Protein AF-J3AE79-F1 (afdb_monomer_lite)

Secondary structure (DSSP, 8-state):
----------------PPPHHHHHHHHHHHHHHHHHHHHHHHHHHHHHHHHHHTTS---HHHHHHHHHHHHHHHHHHHHHHHHHHHHHHHHHHH--

Sequence (96 aa):
MSAISQLTPIRTPSVNKPTPAEVSQEFSSFLSDSMNKVNQAQVESSNLADKFAAGEITDLHQLTVAGQKASVMLQMTMQVRNKMIESYQEIMRMSI

pLDDT: mean 73.76, std 10.8, range [46.59, 89.75]

Foldseek 3Di:
DDDDDDDDDPPDPPPPDDDLVNLVVVVVVVVVVLVVVVVVLVVVLVVVVVCVVVVVDDCVVVNVVSVVVSVVSVVVVVVVVVVSVVVSVVNVVVVD

Structure (mmCIF, N/CA/C/O backbone):
data_AF-J3AE79-F1
#
_entry.id   AF-J3AE79-F1
#
loop_
_atom_site.group_PDB
_atom_site.id
_atom_site.type_symbol
_atom_site.label_atom_id
_atom_site.label_alt_id
_atom_site.label_comp_id
_atom_site.label_asym_id
_atom_site.label_entity_id
_atom_site.label_seq_id
_atom_site.pdbx_PDB_ins_code
_atom_site.Cartn_x
_atom_site.Cartn_y
_atom_site.Cartn_z
_atom_site.occupancy
_atom_site.B_iso_or_equiv
_atom_site.auth_seq_id
_atom_site.auth_comp_id
_atom_site.auth_asym_id
_atom_site.auth_atom_id
_atom_site.pdbx_PDB_model_num
ATOM 1 N N . MET A 1 1 ? -50.026 29.657 46.810 1.00 46.59 1 MET A N 1
ATOM 2 C CA . MET A 1 1 ? -50.028 29.755 45.336 1.00 46.59 1 MET A CA 1
ATOM 3 C C . MET A 1 1 ? -48.623 29.473 44.849 1.00 46.59 1 MET A C 1
ATOM 5 O O . MET A 1 1 ? -47.681 30.080 45.338 1.00 46.59 1 MET A O 1
ATOM 9 N N . SER A 1 2 ? -48.510 28.452 44.010 1.00 46.97 2 SER A N 1
ATOM 10 C CA . SER A 1 2 ? -47.284 27.757 43.633 1.00 46.97 2 SER A CA 1
ATOM 11 C C . SER A 1 2 ? -46.463 28.537 42.610 1.00 46.97 2 SER A C 1
ATOM 13 O O . SER A 1 2 ? -46.993 28.938 41.581 1.00 46.97 2 SER A O 1
ATOM 15 N N . ALA A 1 3 ? -45.162 28.666 42.849 1.00 49.66 3 ALA A N 1
ATOM 16 C CA . ALA A 1 3 ? -44.193 29.035 41.822 1.00 49.66 3 ALA A CA 1
ATOM 17 C C . ALA A 1 3 ? -42.930 28.185 42.008 1.00 49.66 3 ALA A C 1
ATOM 19 O O . ALA A 1 3 ? -41.892 28.663 42.453 1.00 49.66 3 ALA A O 1
ATOM 20 N N . ILE A 1 4 ? -43.044 26.886 41.718 1.00 56.53 4 ILE A N 1
ATOM 21 C CA . ILE A 1 4 ? -41.874 26.024 41.532 1.00 56.53 4 ILE A CA 1
ATOM 22 C C . ILE A 1 4 ? -41.543 26.095 40.044 1.00 56.53 4 ILE A C 1
ATOM 24 O O . ILE A 1 4 ? -42.276 25.573 39.204 1.00 56.53 4 ILE A O 1
ATOM 28 N N . SER A 1 5 ? -40.471 26.824 39.742 1.00 53.84 5 SER A N 1
ATOM 29 C CA . SER A 1 5 ? -39.885 26.939 38.412 1.00 53.84 5 SER A CA 1
ATOM 30 C C . SER A 1 5 ? -39.426 25.556 37.954 1.00 53.84 5 SER A C 1
ATOM 32 O O . SER A 1 5 ? -38.608 24.908 38.608 1.00 53.84 5 SER A O 1
ATOM 34 N N . GLN A 1 6 ? -40.016 25.079 36.864 1.00 54.41 6 GLN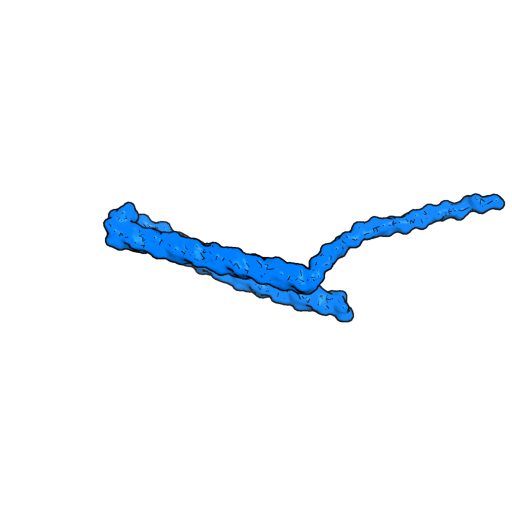 A N 1
ATOM 35 C CA . GLN A 1 6 ? -39.710 23.788 36.265 1.00 54.41 6 GLN A CA 1
ATOM 36 C C . GLN A 1 6 ? -38.352 23.901 35.568 1.00 54.41 6 GLN A C 1
ATOM 38 O O . GLN A 1 6 ? -38.223 24.583 34.553 1.00 54.41 6 GLN A O 1
ATOM 43 N N . LEU A 1 7 ? -37.333 23.252 36.128 1.00 54.12 7 LEU A N 1
ATOM 44 C CA . LEU A 1 7 ? -36.045 23.076 35.467 1.00 54.12 7 LEU A CA 1
ATOM 45 C C . LEU A 1 7 ? -36.255 22.144 34.270 1.00 54.12 7 LEU A C 1
ATOM 47 O O . LEU A 1 7 ? -36.504 20.949 34.431 1.00 54.12 7 LEU A O 1
ATOM 51 N N . THR A 1 8 ? -36.190 22.697 33.064 1.00 66.69 8 THR A N 1
ATOM 52 C CA . THR A 1 8 ? -36.140 21.922 31.828 1.00 66.69 8 THR A CA 1
ATOM 53 C C . THR A 1 8 ? -34.842 21.107 31.801 1.00 66.69 8 THR A C 1
ATOM 55 O O . THR A 1 8 ? -33.759 21.676 31.956 1.00 66.69 8 THR A O 1
ATOM 58 N N . PRO A 1 9 ? -34.899 19.777 31.616 1.00 64.69 9 PRO A N 1
ATOM 59 C CA . PRO A 1 9 ? -33.689 18.982 31.492 1.00 64.69 9 PRO A CA 1
ATOM 60 C C . PRO A 1 9 ? -32.985 19.342 30.181 1.00 64.69 9 PRO A C 1
ATOM 62 O O . PRO A 1 9 ? -33.572 19.268 29.097 1.00 64.69 9 PRO A O 1
ATOM 65 N N . ILE A 1 10 ? -31.717 19.741 30.289 1.00 62.78 10 ILE A N 1
ATOM 66 C CA . ILE A 1 10 ? -30.818 19.932 29.151 1.00 62.78 10 ILE A CA 1
ATOM 67 C C . ILE A 1 10 ? -30.749 18.597 28.403 1.00 62.78 10 ILE A C 1
ATOM 69 O O . ILE A 1 10 ? -30.201 17.617 28.905 1.00 62.78 10 ILE A O 1
ATOM 73 N N . ARG A 1 11 ? -31.324 18.553 27.197 1.00 61.69 11 ARG A N 1
ATOM 74 C CA . ARG A 1 11 ? -31.102 17.467 26.242 1.00 61.69 11 ARG A CA 1
ATOM 75 C C . ARG A 1 11 ? -29.640 17.523 25.820 1.00 61.69 11 ARG A C 1
ATOM 77 O O . ARG A 1 11 ? -29.260 18.364 25.009 1.00 61.69 11 ARG A O 1
ATOM 84 N N . THR A 1 12 ? -28.817 16.647 26.380 1.00 62.66 12 THR A N 1
ATOM 85 C CA . THR A 1 12 ? -27.496 16.372 25.824 1.00 62.66 12 THR A CA 1
ATOM 86 C C . THR A 1 12 ? -27.678 15.833 24.402 1.00 62.66 12 THR A C 1
ATOM 88 O O . THR A 1 12 ? -28.517 14.950 24.190 1.00 62.66 12 THR A O 1
ATOM 91 N N . PRO A 1 13 ? -26.954 16.361 23.400 1.00 57.69 13 PRO A N 1
ATOM 92 C CA . PRO A 1 13 ? -26.966 15.773 22.072 1.00 57.69 13 PRO A CA 1
ATOM 93 C C . PRO A 1 13 ? -26.469 14.334 22.204 1.00 57.69 13 PRO A C 1
ATOM 95 O O . PRO A 1 13 ? -25.360 14.085 22.680 1.00 57.69 13 PRO A O 1
ATOM 98 N N . SER A 1 14 ? -27.326 13.382 21.837 1.00 54.50 14 SER A N 1
ATOM 99 C CA . SER A 1 14 ? -26.943 11.983 21.710 1.00 54.50 14 SER A CA 1
ATOM 100 C C . SER A 1 14 ? -25.912 11.907 20.589 1.00 54.50 14 SER A C 1
ATOM 102 O O . SER A 1 14 ? -26.245 11.978 19.407 1.00 54.50 14 SER A O 1
ATOM 104 N N . VAL A 1 15 ? -24.635 11.860 20.965 1.00 59.81 15 VAL A N 1
ATOM 105 C CA . VAL A 1 15 ? -23.558 11.502 20.048 1.00 59.81 15 VAL A CA 1
ATOM 106 C C . VAL A 1 15 ? -23.779 10.029 19.739 1.00 59.81 15 VAL A C 1
ATOM 108 O O . VAL A 1 15 ? -23.475 9.171 20.568 1.00 59.81 15 VAL A O 1
ATOM 111 N N . ASN A 1 16 ? -24.386 9.754 18.585 1.00 63.88 16 ASN A N 1
ATOM 112 C CA . ASN A 1 16 ? -24.574 8.406 18.074 1.00 63.88 16 ASN A CA 1
ATOM 113 C C . ASN A 1 16 ? -23.183 7.802 17.855 1.00 63.88 16 ASN A 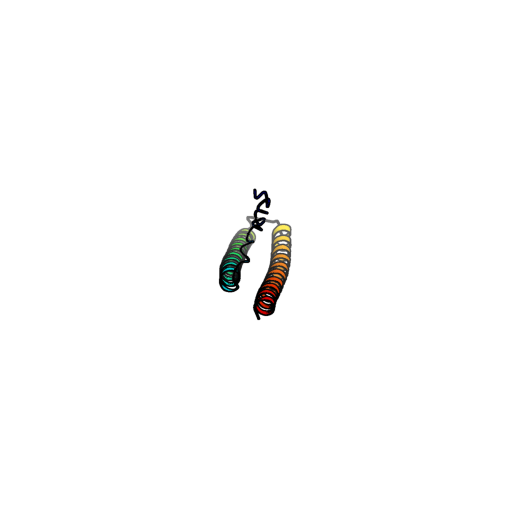C 1
ATOM 115 O O . ASN A 1 16 ? -22.514 8.102 16.867 1.00 63.88 16 ASN A O 1
ATOM 119 N N . LYS A 1 17 ? -22.694 7.044 18.839 1.00 67.00 17 LYS A N 1
ATOM 120 C CA . LYS A 1 17 ? -21.425 6.333 18.713 1.00 67.00 17 LYS A CA 1
ATOM 121 C C . LYS A 1 17 ? -21.643 5.224 17.682 1.00 67.00 17 LYS A C 1
ATOM 123 O O . LYS A 1 17 ? -22.585 4.453 17.869 1.00 67.00 17 LYS A O 1
ATOM 128 N N . PRO A 1 18 ? -20.827 5.152 16.618 1.00 67.62 18 PRO A N 1
ATOM 129 C CA . PRO A 1 18 ? -20.965 4.105 15.620 1.00 67.62 18 PRO A CA 1
ATOM 130 C C . PRO A 1 18 ? -20.858 2.743 16.302 1.00 67.62 18 PRO A C 1
ATOM 132 O O . PRO A 1 18 ? -20.000 2.511 17.159 1.00 67.62 18 PRO A O 1
ATOM 135 N N . THR A 1 19 ? -21.782 1.861 15.953 1.00 76.19 19 THR A N 1
ATOM 136 C CA . THR A 1 19 ? -21.834 0.500 16.472 1.00 76.19 19 THR A CA 1
ATOM 137 C C . THR A 1 19 ? -20.643 -0.313 15.947 1.00 76.19 19 THR A C 1
ATOM 139 O O . THR A 1 19 ? -20.116 -0.019 14.870 1.00 76.19 19 THR A O 1
ATOM 142 N N . PRO A 1 20 ? -20.219 -1.383 16.649 1.00 70.31 20 PRO A N 1
ATOM 143 C CA . PRO A 1 20 ? -19.155 -2.270 16.166 1.00 70.31 20 PRO A CA 1
ATOM 144 C C . PRO A 1 20 ? -19.390 -2.802 14.740 1.00 70.31 20 PRO A C 1
ATOM 146 O O . PRO A 1 20 ? -18.438 -3.008 13.988 1.00 70.31 20 PRO A O 1
ATOM 149 N N . ALA A 1 21 ? -20.658 -2.990 14.357 1.00 75.00 21 ALA A N 1
ATOM 150 C CA . ALA A 1 21 ? -21.055 -3.425 13.021 1.00 75.00 21 ALA A CA 1
ATOM 151 C C . ALA A 1 21 ? -20.820 -2.344 11.950 1.00 75.00 21 ALA A C 1
ATOM 153 O O . ALA A 1 21 ? -20.307 -2.658 10.877 1.00 75.00 21 ALA A O 1
ATOM 154 N N . GLU A 1 22 ? -21.132 -1.077 12.243 1.00 77.50 22 GLU A N 1
ATOM 155 C CA . GLU A 1 22 ? -20.879 0.048 11.330 1.00 77.50 22 GLU A CA 1
ATOM 156 C C . GLU A 1 22 ? -19.375 0.249 11.099 1.00 77.50 22 GLU A C 1
ATOM 158 O O . GLU A 1 22 ? -18.943 0.361 9.954 1.00 77.50 22 GLU A O 1
ATOM 163 N N . VAL A 1 23 ? -18.557 0.164 12.156 1.00 75.44 23 VAL A N 1
ATOM 164 C CA . VAL A 1 23 ? -17.089 0.265 12.044 1.00 75.44 23 VAL A CA 1
ATOM 165 C C . VAL A 1 23 ? -16.497 -0.885 11.217 1.00 75.44 23 VAL A C 1
ATOM 167 O O . VAL A 1 23 ? -15.608 -0.665 10.394 1.00 75.44 23 VAL A O 1
ATOM 170 N N . SER A 1 24 ? -16.993 -2.117 11.389 1.00 75.69 24 SER A N 1
ATOM 171 C CA . SER A 1 24 ? -16.541 -3.265 10.589 1.00 75.69 24 SER A CA 1
ATOM 172 C C . SER A 1 24 ? -16.904 -3.118 9.109 1.00 75.69 24 SER A C 1
ATOM 174 O O . SER A 1 24 ? -16.118 -3.513 8.243 1.00 75.69 24 SER A O 1
ATOM 176 N N . GLN A 1 25 ? -18.077 -2.557 8.810 1.00 83.06 25 GLN A N 1
ATOM 177 C CA . GLN A 1 25 ? -18.506 -2.296 7.439 1.00 83.06 25 GLN A CA 1
ATOM 178 C C . GLN A 1 25 ? -17.635 -1.213 6.789 1.00 83.06 25 GLN A C 1
ATOM 180 O O . GLN A 1 25 ? -17.200 -1.367 5.648 1.00 83.06 25 GLN A O 1
ATOM 185 N N . GLU A 1 26 ? -17.316 -0.154 7.533 1.00 81.31 26 GLU A N 1
ATOM 186 C CA . GLU A 1 26 ? -16.450 0.933 7.073 1.00 81.31 26 GLU A CA 1
ATOM 187 C C . GLU A 1 26 ? -15.011 0.448 6.816 1.00 81.31 26 GLU A C 1
ATOM 189 O O . GLU A 1 26 ? -14.418 0.788 5.790 1.00 81.31 26 GLU A O 1
ATOM 194 N N . PHE A 1 27 ? -14.479 -0.442 7.667 1.00 77.38 27 PHE A N 1
ATOM 195 C CA . PHE A 1 27 ? -13.198 -1.118 7.421 1.00 77.38 27 PHE A CA 1
ATOM 196 C C . PHE A 1 27 ? -13.231 -1.989 6.163 1.00 77.38 27 PHE A C 1
ATOM 198 O O . PHE A 1 27 ? -12.291 -1.948 5.370 1.00 77.38 27 PHE A O 1
ATOM 205 N N . SER A 1 28 ? -14.292 -2.777 5.966 1.00 81.31 28 SER A N 1
ATOM 206 C CA . SER A 1 28 ? -14.423 -3.635 4.784 1.00 81.31 28 SER A CA 1
ATOM 207 C C . SER A 1 28 ? -14.417 -2.810 3.494 1.00 81.31 28 SER A C 1
ATOM 209 O O . SER A 1 28 ? -13.660 -3.126 2.572 1.00 81.31 28 SER A O 1
ATOM 211 N N . SER A 1 29 ? -15.165 -1.701 3.464 1.00 86.19 29 SER A N 1
ATOM 212 C CA . SER A 1 29 ? -15.141 -0.745 2.351 1.00 86.19 29 SER A CA 1
ATOM 213 C C . SER A 1 29 ? -13.754 -0.136 2.151 1.00 86.19 29 SER A C 1
ATOM 215 O O . SER A 1 29 ? -13.221 -0.191 1.045 1.00 86.19 29 SER A O 1
ATOM 217 N N . PHE A 1 30 ? -13.117 0.361 3.217 1.00 83.56 30 PHE A N 1
ATOM 218 C CA . PHE A 1 30 ? -11.777 0.949 3.134 1.00 83.56 30 PHE A CA 1
ATOM 219 C C . PHE A 1 30 ? -10.723 -0.044 2.623 1.00 83.56 30 PHE A C 1
ATOM 221 O O . PHE A 1 30 ? -9.856 0.317 1.820 1.00 83.56 30 PHE A O 1
ATOM 228 N N . LEU A 1 31 ? -10.785 -1.301 3.070 1.00 80.38 31 LEU A N 1
ATOM 229 C CA . LEU A 1 31 ? -9.884 -2.358 2.624 1.00 80.38 31 LEU A CA 1
ATOM 230 C C . LEU A 1 31 ? -10.105 -2.669 1.141 1.00 80.38 31 LEU A C 1
ATOM 232 O O . LEU A 1 31 ? -9.136 -2.770 0.392 1.00 80.38 31 LEU A O 1
ATOM 236 N N . SER A 1 32 ? -11.364 -2.765 0.712 1.00 86.50 32 SER A N 1
ATOM 237 C CA . SER A 1 32 ? -11.729 -2.998 -0.688 1.00 86.50 32 SER A CA 1
ATOM 238 C C . SER A 1 32 ? -11.247 -1.863 -1.604 1.00 86.50 32 SER A C 1
ATOM 240 O O . SER A 1 32 ? -10.651 -2.110 -2.656 1.00 86.50 32 SER A O 1
ATOM 242 N N . ASP A 1 33 ? -11.403 -0.608 -1.175 1.00 88.12 33 ASP A N 1
ATOM 243 C CA . ASP A 1 33 ? -10.886 0.563 -1.893 1.00 88.12 33 ASP A CA 1
ATOM 244 C C . ASP A 1 33 ? -9.355 0.583 -1.946 1.00 88.12 33 ASP A C 1
ATOM 246 O O . ASP A 1 33 ? -8.756 0.872 -2.984 1.00 88.12 33 ASP A O 1
ATOM 250 N N . SER A 1 34 ? -8.699 0.255 -0.833 1.00 78.94 34 SER A N 1
ATOM 251 C CA . SER A 1 34 ? -7.238 0.187 -0.758 1.00 78.94 34 SER A CA 1
ATOM 252 C C . SER A 1 34 ? -6.680 -0.892 -1.688 1.00 78.94 34 SER A C 1
ATOM 254 O O . SER A 1 34 ? -5.708 -0.642 -2.399 1.00 78.94 34 SER A O 1
ATOM 256 N N . MET A 1 35 ? -7.325 -2.061 -1.755 1.00 82.56 35 MET A N 1
ATOM 257 C CA . MET A 1 35 ? -6.965 -3.126 -2.697 1.00 82.56 35 MET A CA 1
ATOM 258 C C . MET A 1 35 ? -7.138 -2.681 -4.155 1.00 82.56 35 MET A C 1
ATOM 260 O O . MET A 1 35 ? -6.249 -2.913 -4.973 1.00 82.56 35 MET A O 1
ATOM 264 N N . ASN A 1 36 ? -8.226 -1.973 -4.480 1.00 88.81 36 ASN A N 1
ATOM 265 C CA . ASN A 1 36 ? -8.421 -1.410 -5.819 1.00 88.81 36 ASN A CA 1
ATOM 266 C C . ASN A 1 36 ? -7.331 -0.395 -6.195 1.00 88.8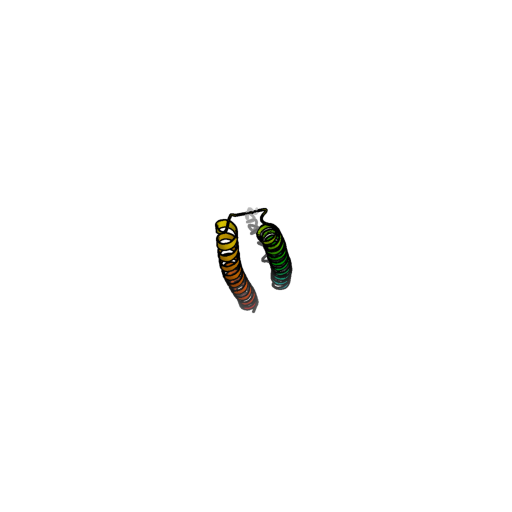1 36 ASN A C 1
ATOM 268 O O . ASN A 1 36 ? -6.827 -0.424 -7.317 1.00 88.81 36 ASN A O 1
ATOM 272 N N . LYS A 1 37 ? -6.919 0.466 -5.257 1.00 81.81 37 LYS A N 1
ATOM 273 C CA . LYS A 1 37 ? -5.826 1.429 -5.475 1.00 81.81 37 LYS A CA 1
ATOM 274 C C . LYS A 1 37 ? -4.484 0.742 -5.717 1.00 81.81 37 LYS A C 1
ATOM 276 O O . LYS A 1 37 ? -3.732 1.180 -6.583 1.00 81.81 37 LYS A O 1
ATOM 281 N N . VAL A 1 38 ? -4.192 -0.340 -4.993 1.00 80.88 38 VAL A N 1
ATOM 282 C CA . VAL A 1 38 ? -2.984 -1.150 -5.228 1.00 80.88 38 VAL A CA 1
ATOM 283 C C . VAL A 1 38 ? -3.024 -1.778 -6.619 1.00 80.88 38 VAL A C 1
ATOM 285 O O . VAL A 1 38 ? -2.047 -1.673 -7.356 1.00 80.88 38 VAL A O 1
ATOM 288 N N . ASN A 1 39 ? -4.162 -2.356 -7.011 1.00 84.06 39 ASN A N 1
ATOM 289 C CA . ASN A 1 39 ? -4.332 -2.926 -8.344 1.00 84.06 39 ASN A CA 1
ATOM 290 C C . ASN A 1 39 ? -4.135 -1.870 -9.447 1.00 84.06 39 ASN A C 1
ATOM 292 O O . ASN A 1 39 ? -3.412 -2.114 -10.409 1.00 84.06 39 ASN A O 1
ATOM 296 N N . GLN A 1 40 ? -4.699 -0.668 -9.287 1.00 86.88 40 GLN A N 1
ATOM 297 C CA . GLN A 1 40 ? -4.467 0.437 -10.224 1.00 86.88 40 GLN A CA 1
ATOM 298 C C . GLN A 1 40 ? -2.991 0.831 -10.310 1.00 86.88 40 GLN A C 1
ATOM 300 O O . GLN A 1 40 ? -2.468 0.949 -11.414 1.00 86.88 40 GLN A O 1
ATOM 305 N N . ALA A 1 41 ? -2.305 0.976 -9.173 1.00 77.75 41 ALA A N 1
ATOM 306 C CA . ALA A 1 41 ? -0.878 1.293 -9.158 1.00 77.75 41 ALA A CA 1
ATOM 307 C C . ALA A 1 41 ? -0.033 0.200 -9.841 1.00 77.75 41 ALA A C 1
ATOM 309 O O . ALA A 1 41 ? 0.948 0.499 -10.519 1.00 77.75 41 ALA A O 1
ATOM 310 N N . GLN A 1 42 ? -0.424 -1.069 -9.706 1.00 75.12 42 GLN A N 1
ATOM 311 C CA . GLN A 1 42 ? 0.245 -2.199 -10.349 1.00 75.12 42 GLN A CA 1
ATOM 312 C C . GLN A 1 42 ? 0.030 -2.219 -11.872 1.00 75.12 42 GLN A C 1
ATOM 314 O O . GLN A 1 42 ? 0.971 -2.481 -12.627 1.00 75.12 42 GLN A O 1
ATOM 319 N N . VAL A 1 43 ? -1.185 -1.904 -12.332 1.00 87.69 43 VAL A N 1
ATOM 320 C CA . VAL A 1 43 ? -1.501 -1.746 -13.762 1.00 87.69 43 VAL A CA 1
ATOM 321 C C . VAL A 1 43 ? -0.738 -0.564 -14.358 1.00 87.69 43 VAL A C 1
ATOM 323 O O . VAL A 1 43 ? -0.141 -0.699 -15.424 1.00 87.69 43 VAL A O 1
ATOM 326 N N . GLU A 1 44 ? -0.700 0.572 -13.661 1.00 81.25 44 GLU A N 1
ATOM 327 C CA . GLU A 1 44 ? 0.058 1.754 -14.078 1.00 81.25 44 GLU A CA 1
ATOM 328 C C . GLU A 1 44 ? 1.556 1.435 -14.182 1.00 81.25 44 GLU A C 1
ATOM 330 O O . GLU A 1 44 ? 2.179 1.713 -15.205 1.00 81.25 44 GLU A O 1
ATOM 335 N N . SER A 1 45 ? 2.116 0.746 -13.182 1.00 70.38 45 SER A N 1
ATOM 336 C CA . SER A 1 45 ? 3.510 0.297 -13.207 1.00 70.38 45 SER A CA 1
ATOM 337 C C . SER A 1 45 ? 3.808 -0.668 -14.357 1.00 70.38 45 SER A C 1
ATOM 339 O O . SER A 1 45 ? 4.891 -0.583 -14.929 1.00 70.38 45 SER A O 1
ATOM 341 N N . SER A 1 46 ? 2.886 -1.574 -14.704 1.00 77.75 46 SER A N 1
ATOM 342 C CA . SER A 1 46 ? 3.064 -2.475 -15.855 1.00 77.75 46 SER A CA 1
ATOM 343 C C . SER A 1 46 ? 3.053 -1.694 -17.167 1.00 77.75 46 SER A C 1
ATOM 345 O O . SER A 1 46 ? 3.913 -1.902 -18.011 1.00 77.75 46 SER A O 1
ATOM 347 N N . ASN A 1 47 ? 2.155 -0.715 -17.299 1.00 81.38 47 ASN A N 1
ATOM 348 C CA . ASN A 1 47 ? 2.083 0.141 -18.482 1.00 81.38 47 ASN A CA 1
ATOM 349 C C . ASN A 1 47 ? 3.359 0.985 -18.658 1.00 81.38 47 ASN A C 1
ATOM 351 O O . ASN A 1 47 ? 3.882 1.108 -19.763 1.00 81.38 47 ASN A O 1
ATOM 355 N N . LEU A 1 48 ? 3.901 1.531 -17.563 1.00 71.25 48 LEU A N 1
ATOM 356 C CA . LEU A 1 48 ? 5.201 2.206 -17.572 1.00 71.25 48 LEU A CA 1
ATOM 357 C C . LEU A 1 48 ? 6.352 1.241 -17.897 1.00 71.25 48 LEU A C 1
ATOM 359 O O . LEU A 1 48 ? 7.263 1.619 -18.625 1.00 71.25 48 LEU A O 1
ATOM 363 N N . ALA A 1 49 ? 6.328 0.003 -17.403 1.00 69.75 49 ALA A N 1
ATOM 364 C CA . ALA A 1 49 ? 7.348 -0.989 -17.742 1.00 69.75 49 ALA A CA 1
ATOM 365 C C . ALA A 1 49 ? 7.317 -1.352 -19.238 1.00 69.75 49 ALA A C 1
ATOM 367 O O . ALA A 1 49 ? 8.370 -1.388 -19.873 1.00 69.75 49 ALA A O 1
ATOM 368 N N . ASP A 1 50 ? 6.126 -1.533 -19.812 1.00 76.44 50 ASP A N 1
ATOM 369 C CA . ASP A 1 50 ? 5.941 -1.819 -21.237 1.00 76.44 50 ASP A CA 1
ATOM 370 C C . ASP A 1 50 ? 6.420 -0.651 -22.107 1.00 76.44 50 ASP A C 1
ATOM 372 O O . ASP A 1 50 ? 7.157 -0.849 -23.073 1.00 76.44 50 ASP A O 1
ATOM 376 N N . LYS A 1 51 ? 6.079 0.587 -21.731 1.00 70.50 51 LYS A N 1
ATOM 377 C CA . LYS A 1 51 ? 6.544 1.799 -22.423 1.00 70.50 51 LYS A CA 1
ATOM 378 C C . LYS A 1 51 ? 8.053 2.021 -22.288 1.00 70.50 51 LYS A C 1
ATOM 380 O O . LYS A 1 51 ? 8.687 2.500 -23.226 1.00 70.50 51 LYS A O 1
ATOM 385 N N . PHE A 1 52 ? 8.648 1.649 -21.154 1.00 65.12 52 PHE A N 1
ATOM 386 C CA . PHE A 1 52 ? 10.100 1.670 -20.962 1.00 65.12 52 PHE A CA 1
ATOM 387 C C . PHE A 1 52 ? 10.794 0.618 -21.834 1.00 65.12 52 PHE A C 1
ATOM 389 O O . PHE A 1 52 ? 11.764 0.933 -22.519 1.00 65.12 52 PHE A O 1
ATOM 396 N N . ALA A 1 53 ? 10.265 -0.608 -21.882 1.00 70.69 53 ALA A N 1
ATOM 397 C CA . ALA A 1 53 ? 10.772 -1.676 -22.743 1.00 70.69 53 ALA A CA 1
ATOM 398 C C . ALA A 1 53 ? 10.611 -1.354 -24.241 1.00 70.69 53 ALA A C 1
ATOM 400 O O . ALA A 1 53 ? 11.466 -1.726 -25.043 1.00 70.69 53 ALA A O 1
ATOM 401 N N . ALA A 1 54 ? 9.557 -0.619 -24.609 1.00 77.75 54 ALA A N 1
ATOM 402 C CA . ALA A 1 54 ? 9.338 -0.087 -25.953 1.00 77.75 54 ALA A CA 1
ATOM 403 C C . ALA A 1 54 ? 10.257 1.104 -26.305 1.00 77.75 54 ALA A C 1
ATOM 405 O O . ALA A 1 54 ? 10.288 1.530 -27.457 1.00 77.75 54 ALA A O 1
ATOM 406 N N . GLY A 1 55 ? 11.015 1.636 -25.337 1.00 66.69 55 GLY A N 1
ATOM 407 C CA . GLY A 1 55 ? 11.922 2.770 -25.529 1.00 66.69 55 GLY A CA 1
ATOM 408 C C . GLY A 1 55 ? 11.236 4.141 -25.567 1.00 66.69 55 GLY A C 1
ATOM 409 O O . GLY A 1 55 ? 11.878 5.122 -25.933 1.00 66.69 55 GLY A O 1
ATOM 410 N N . GLU A 1 56 ? 9.955 4.233 -25.188 1.00 63.00 56 GLU A N 1
ATOM 411 C CA . GLU A 1 56 ? 9.175 5.483 -25.197 1.00 63.00 56 GLU A CA 1
ATOM 412 C C . GLU A 1 56 ? 9.440 6.384 -23.976 1.00 63.00 56 GLU A C 1
ATOM 414 O O . GLU A 1 56 ? 9.086 7.563 -23.990 1.00 63.00 56 GLU A O 1
ATOM 419 N N . ILE A 1 57 ? 10.064 5.862 -22.915 1.00 57.56 57 ILE A N 1
ATOM 420 C CA . ILE A 1 57 ? 10.376 6.613 -21.688 1.00 57.56 57 ILE A CA 1
ATOM 421 C C . ILE A 1 57 ? 11.759 6.248 -21.149 1.00 57.56 57 ILE A C 1
ATOM 423 O O . ILE A 1 57 ? 12.097 5.079 -21.006 1.00 57.56 57 ILE A O 1
ATOM 427 N N . THR A 1 58 ? 12.542 7.271 -20.802 1.00 58.75 58 THR A N 1
ATOM 428 C CA . THR A 1 58 ? 13.939 7.162 -20.330 1.00 58.75 58 THR A CA 1
ATOM 429 C C . THR A 1 58 ? 14.074 7.396 -18.819 1.00 58.75 58 THR A C 1
ATOM 431 O O . THR A 1 58 ? 15.176 7.419 -18.273 1.00 58.75 58 THR A O 1
ATOM 434 N N . ASP A 1 59 ? 12.957 7.612 -18.122 1.00 61.88 59 ASP A N 1
ATOM 435 C CA . ASP A 1 59 ? 12.953 8.234 -16.799 1.00 61.88 59 ASP A CA 1
ATOM 436 C C . ASP A 1 59 ? 12.900 7.197 -15.661 1.00 61.88 59 ASP A C 1
ATOM 438 O O . ASP A 1 59 ? 11.875 6.964 -15.017 1.00 61.88 59 ASP A O 1
ATOM 442 N N . LEU A 1 60 ? 14.050 6.560 -15.405 1.00 62.34 60 LEU A N 1
ATOM 443 C CA . LEU A 1 60 ? 14.299 5.624 -14.291 1.00 62.34 60 LEU A CA 1
ATOM 444 C C . LEU A 1 60 ? 13.872 6.200 -12.919 1.00 62.34 60 LEU A C 1
ATOM 446 O O . LEU A 1 60 ? 13.557 5.468 -11.973 1.00 62.34 60 LEU A O 1
ATOM 450 N N . HIS A 1 61 ? 13.838 7.530 -12.809 1.00 68.69 61 HIS A N 1
ATOM 451 C CA . HIS A 1 61 ? 13.451 8.250 -11.605 1.00 68.69 61 HIS A CA 1
ATOM 452 C C . HIS A 1 61 ? 11.984 7.993 -11.236 1.00 68.69 61 HIS A C 1
ATOM 454 O O . HIS A 1 61 ? 11.673 7.804 -10.059 1.00 68.69 61 HIS A O 1
ATOM 460 N N . GLN A 1 62 ? 11.087 7.898 -12.224 1.00 66.69 62 GLN A N 1
ATOM 461 C CA . GLN A 1 62 ? 9.673 7.610 -11.971 1.00 66.69 62 GLN A CA 1
ATOM 462 C C . GLN A 1 62 ? 9.449 6.191 -11.445 1.00 66.69 62 GLN A C 1
ATOM 464 O O . GLN A 1 62 ? 8.660 6.011 -10.520 1.00 66.69 62 GLN A O 1
ATOM 469 N N . LEU A 1 63 ? 10.188 5.197 -11.953 1.00 68.12 63 LEU A N 1
ATOM 470 C CA . LEU A 1 63 ? 10.098 3.815 -11.468 1.00 68.12 63 LEU A CA 1
ATOM 471 C C . LEU A 1 63 ? 10.517 3.708 -9.994 1.00 68.12 63 LEU A C 1
ATOM 473 O O . LEU A 1 63 ? 9.842 3.078 -9.179 1.00 68.12 63 LEU A O 1
ATOM 477 N N . THR A 1 64 ? 11.616 4.373 -9.636 1.00 74.12 64 THR A N 1
ATOM 478 C CA . THR A 1 64 ? 12.159 4.342 -8.271 1.00 74.12 64 THR A CA 1
AT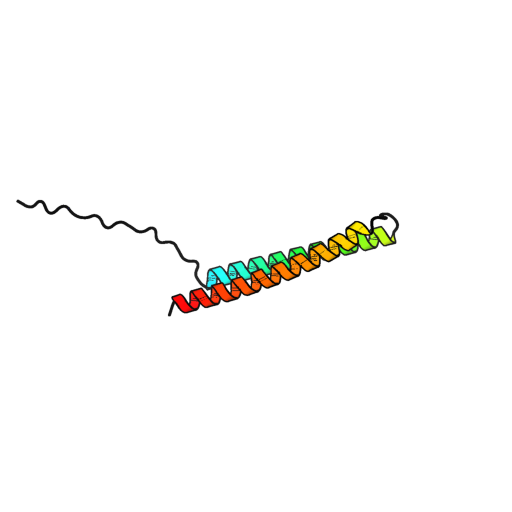OM 479 C C . THR A 1 64 ? 11.229 5.063 -7.288 1.00 74.12 64 THR A C 1
ATOM 481 O O . THR A 1 64 ? 10.961 4.557 -6.195 1.00 74.12 64 THR A O 1
ATOM 484 N N . VAL A 1 65 ? 10.661 6.204 -7.700 1.00 79.94 65 VAL A N 1
ATOM 485 C CA . VAL A 1 65 ? 9.659 6.950 -6.921 1.00 79.94 65 VAL A CA 1
ATOM 486 C C . VAL A 1 65 ? 8.367 6.146 -6.765 1.00 79.94 65 VAL A C 1
ATOM 488 O O . VAL A 1 65 ? 7.818 6.093 -5.664 1.00 79.94 65 VAL A O 1
ATOM 491 N N . ALA A 1 66 ? 7.894 5.479 -7.821 1.00 73.12 66 ALA A N 1
ATOM 492 C CA . ALA A 1 66 ? 6.714 4.620 -7.759 1.00 73.12 66 ALA A CA 1
ATOM 493 C C . ALA A 1 66 ? 6.906 3.468 -6.757 1.00 73.12 66 ALA A C 1
ATOM 495 O O . ALA A 1 66 ? 6.032 3.228 -5.920 1.00 73.12 66 ALA A O 1
ATOM 496 N N . GLY A 1 67 ? 8.079 2.823 -6.766 1.00 77.75 67 GLY A N 1
ATOM 497 C CA . GLY A 1 67 ? 8.432 1.783 -5.796 1.00 77.75 67 GLY A CA 1
ATOM 498 C C . GLY A 1 67 ? 8.458 2.290 -4.348 1.00 77.75 67 GLY A C 1
ATOM 499 O O . GLY A 1 67 ? 7.870 1.672 -3.457 1.00 77.75 67 GLY A O 1
ATOM 500 N N . GLN A 1 68 ? 9.073 3.451 -4.100 1.00 82.94 68 GLN A N 1
ATOM 501 C CA . GLN A 1 68 ? 9.080 4.072 -2.768 1.00 82.94 68 GLN A CA 1
ATOM 502 C C . GLN A 1 68 ? 7.669 4.450 -2.302 1.00 82.94 68 GLN A C 1
ATOM 504 O O . GLN A 1 68 ? 7.302 4.182 -1.156 1.00 82.94 68 GLN A O 1
ATOM 509 N N . LYS A 1 69 ? 6.847 5.009 -3.198 1.00 78.75 69 LYS A N 1
ATOM 510 C CA . LYS A 1 69 ? 5.451 5.363 -2.923 1.00 78.75 69 LYS A CA 1
ATOM 511 C C . LYS A 1 69 ? 4.640 4.130 -2.519 1.00 78.75 69 LYS A C 1
ATOM 513 O O . LYS A 1 69 ? 3.910 4.187 -1.532 1.00 78.75 69 LYS A O 1
ATOM 518 N N . ALA A 1 70 ? 4.796 3.012 -3.230 1.00 77.44 70 ALA A N 1
ATOM 519 C CA . ALA A 1 70 ? 4.123 1.754 -2.906 1.00 77.44 70 ALA A CA 1
ATOM 520 C C . ALA A 1 70 ? 4.502 1.235 -1.508 1.00 77.44 70 ALA A C 1
ATOM 522 O O . ALA A 1 70 ? 3.621 0.868 -0.730 1.00 77.44 70 ALA A O 1
ATOM 523 N N . SER A 1 71 ? 5.791 1.279 -1.155 1.00 81.19 71 SER A N 1
ATOM 524 C CA . SER A 1 71 ? 6.275 0.867 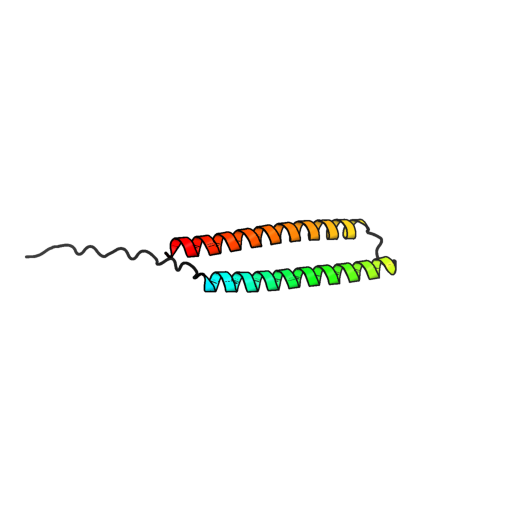0.171 1.00 81.19 71 SER A CA 1
ATOM 525 C C . SER A 1 71 ? 5.675 1.715 1.301 1.00 81.19 71 SER A C 1
ATOM 527 O O . SER A 1 71 ? 5.145 1.178 2.277 1.00 81.19 71 SER A O 1
ATOM 529 N N . VAL A 1 72 ? 5.662 3.045 1.141 1.00 89.75 72 VAL A N 1
ATOM 530 C CA . VAL A 1 72 ? 5.063 3.967 2.123 1.00 89.75 72 VAL A CA 1
ATOM 531 C C . VAL A 1 72 ? 3.554 3.738 2.256 1.00 89.75 72 VAL A C 1
ATOM 533 O O . VAL A 1 72 ? 3.034 3.683 3.372 1.00 89.75 72 VAL A O 1
ATOM 536 N N . MET A 1 73 ? 2.840 3.546 1.142 1.00 79.62 73 MET A N 1
ATOM 537 C CA . MET A 1 73 ? 1.401 3.257 1.161 1.00 79.62 73 MET A CA 1
ATOM 538 C C . MET A 1 73 ? 1.085 1.933 1.870 1.00 79.62 73 MET A C 1
ATOM 540 O O . MET A 1 73 ? 0.115 1.862 2.629 1.00 79.62 73 MET A O 1
ATOM 544 N N . LEU A 1 74 ? 1.914 0.902 1.685 1.00 86.44 74 LEU A N 1
ATOM 545 C CA . LEU A 1 74 ? 1.759 -0.374 2.383 1.00 86.44 74 LEU A CA 1
ATOM 546 C C . LEU A 1 74 ? 1.943 -0.212 3.897 1.00 86.44 74 LEU A C 1
ATOM 548 O O . LEU A 1 74 ? 1.109 -0.683 4.672 1.00 86.44 74 LEU A O 1
ATOM 552 N N . GLN A 1 75 ? 2.992 0.496 4.328 1.00 86.19 75 GLN A N 1
ATOM 553 C CA . GLN A 1 75 ? 3.214 0.771 5.750 1.00 86.19 75 GLN A CA 1
ATOM 554 C C . GLN A 1 75 ? 2.056 1.560 6.365 1.00 86.19 75 GLN A C 1
ATOM 556 O O . GLN A 1 75 ? 1.574 1.217 7.444 1.00 86.19 75 GLN A O 1
ATOM 561 N N . MET A 1 76 ? 1.557 2.574 5.659 1.00 88.50 76 MET A N 1
ATOM 562 C CA . MET A 1 76 ? 0.405 3.349 6.110 1.00 88.50 76 MET A CA 1
ATOM 563 C C . MET A 1 76 ? -0.853 2.478 6.230 1.00 88.50 76 MET A C 1
ATOM 565 O O . MET A 1 76 ? -1.566 2.565 7.227 1.00 88.50 76 MET A O 1
ATOM 569 N N . THR A 1 77 ? -1.085 1.578 5.273 1.00 83.75 77 THR A N 1
ATOM 570 C CA . THR A 1 77 ? -2.213 0.632 5.304 1.00 83.75 77 THR A CA 1
ATOM 571 C C . THR A 1 77 ? -2.147 -0.286 6.525 1.00 83.75 77 THR A C 1
ATOM 573 O O . THR A 1 77 ? -3.159 -0.503 7.190 1.00 83.75 77 THR A O 1
ATOM 576 N N . MET A 1 78 ? -0.956 -0.780 6.874 1.00 87.19 78 MET A N 1
ATOM 577 C CA . MET A 1 78 ? -0.754 -1.604 8.071 1.00 87.19 78 MET A CA 1
ATOM 578 C C . MET A 1 78 ? -1.075 -0.837 9.358 1.00 87.19 78 MET A C 1
ATOM 580 O O . MET A 1 78 ? -1.738 -1.375 10.244 1.00 87.19 78 MET A O 1
ATOM 584 N N . GLN A 1 79 ? -0.669 0.431 9.446 1.00 87.56 79 GLN A N 1
ATOM 585 C CA . GLN A 1 79 ? -0.967 1.273 10.607 1.00 87.56 79 GLN A CA 1
ATOM 586 C C . GLN A 1 79 ? -2.464 1.565 10.737 1.00 87.56 79 GLN A C 1
ATOM 588 O O . GLN A 1 79 ? -3.013 1.472 11.834 1.00 87.56 79 GLN A O 1
ATOM 593 N N . VAL A 1 80 ? -3.143 1.852 9.624 1.00 84.56 80 VAL A N 1
ATOM 594 C CA . VAL A 1 80 ? -4.601 2.046 9.615 1.00 84.56 80 VAL A CA 1
ATOM 595 C C . VAL A 1 80 ? -5.317 0.763 10.037 1.00 84.56 80 VAL A C 1
ATOM 597 O O . VAL A 1 80 ? -6.192 0.815 10.899 1.00 84.56 80 VAL A O 1
ATOM 600 N N . ARG A 1 81 ? -4.900 -0.399 9.515 1.00 81.06 81 ARG A N 1
ATOM 601 C CA . ARG A 1 81 ? -5.438 -1.707 9.921 1.00 81.06 81 ARG A CA 1
ATOM 602 C C . ARG A 1 81 ? -5.305 -1.925 11.428 1.00 81.06 81 ARG A C 1
ATOM 604 O O . ARG A 1 81 ? -6.289 -2.275 12.074 1.00 81.06 81 ARG A O 1
ATOM 611 N N . ASN A 1 82 ? -4.112 -1.716 11.985 1.00 88.25 82 ASN A N 1
ATOM 612 C CA . ASN A 1 82 ? -3.866 -1.901 13.416 1.00 88.25 82 ASN A CA 1
ATOM 613 C C . ASN A 1 82 ? -4.752 -0.966 14.251 1.00 88.25 82 ASN A C 1
ATOM 615 O O . ASN A 1 82 ? -5.434 -1.423 15.167 1.00 88.25 82 ASN A O 1
ATOM 619 N N . LYS A 1 83 ? -4.835 0.315 13.870 1.00 84.44 83 LYS A N 1
ATOM 620 C CA . LYS A 1 83 ? -5.651 1.310 14.575 1.00 84.44 83 LYS A CA 1
ATOM 621 C C . LYS A 1 83 ? -7.146 0.998 14.532 1.00 84.44 83 LYS A C 1
ATOM 623 O O . LYS A 1 83 ? -7.854 1.242 15.509 1.00 84.44 83 LYS A O 1
ATOM 628 N N . MET A 1 84 ? -7.634 0.450 13.421 1.00 78.56 84 MET A N 1
ATOM 629 C CA . MET A 1 84 ? -9.029 0.027 13.297 1.00 78.56 84 MET A CA 1
ATOM 630 C C . MET A 1 84 ? -9.339 -1.195 14.168 1.00 78.56 84 MET A C 1
ATOM 632 O O . MET A 1 84 ? -10.380 -1.214 14.821 1.00 78.56 84 MET A O 1
ATOM 636 N N . ILE A 1 85 ? -8.428 -2.170 14.254 1.00 83.44 85 ILE A N 1
ATOM 637 C CA . ILE A 1 85 ? -8.577 -3.325 15.156 1.00 83.44 85 ILE A CA 1
ATOM 638 C C . ILE A 1 85 ? -8.592 -2.870 16.621 1.00 83.44 85 ILE A C 1
ATOM 640 O O . ILE A 1 85 ? -9.464 -3.295 17.376 1.00 83.44 85 ILE A O 1
ATOM 644 N N . GLU A 1 86 ? -7.676 -1.982 17.016 1.00 82.94 86 GLU A N 1
ATOM 645 C CA . GLU A 1 86 ? -7.649 -1.391 18.363 1.00 82.94 86 GLU A CA 1
ATOM 646 C C . GLU A 1 86 ? -8.957 -0.662 18.685 1.00 82.94 86 GLU A C 1
ATOM 648 O O . GLU A 1 86 ? -9.539 -0.860 19.748 1.00 82.94 86 GLU A O 1
ATOM 653 N N . SER A 1 87 ? -9.454 0.146 17.747 1.00 80.69 87 SER A N 1
ATOM 654 C CA . SER A 1 87 ? -10.695 0.905 17.930 1.00 80.69 87 SER A CA 1
ATOM 655 C C . SER A 1 87 ? -11.911 -0.019 18.058 1.00 80.69 87 SER A C 1
ATOM 657 O O . SER A 1 87 ? -12.770 0.216 18.904 1.00 80.69 87 SER A O 1
ATOM 659 N N . TYR A 1 88 ? -11.967 -1.108 17.280 1.00 78.00 88 TYR A N 1
ATOM 660 C CA . TYR A 1 88 ? -12.998 -2.141 17.422 1.00 78.00 88 TYR A CA 1
ATOM 661 C C . TYR A 1 88 ? -12.940 -2.816 18.801 1.00 78.00 88 TYR A C 1
ATOM 663 O O . TYR A 1 88 ? -13.966 -2.966 19.467 1.00 78.00 88 TYR A O 1
ATOM 671 N N . GLN A 1 89 ? -11.741 -3.190 19.257 1.00 80.38 89 GLN A N 1
ATOM 672 C CA . GLN A 1 89 ? -11.543 -3.795 20.576 1.00 80.38 89 GLN A CA 1
ATOM 673 C C . GLN A 1 89 ? -11.951 -2.846 21.710 1.00 80.38 89 GLN A C 1
ATOM 675 O O . GLN A 1 89 ? -12.585 -3.281 22.671 1.00 80.38 89 GLN A O 1
ATOM 680 N N . GLU A 1 90 ? -11.637 -1.556 21.595 1.00 76.88 90 GLU A N 1
ATOM 681 C CA . GLU A 1 90 ? -11.981 -0.554 22.606 1.00 76.88 90 GLU A CA 1
ATOM 682 C C . GLU A 1 90 ? -13.499 -0.344 22.719 1.00 76.88 90 GLU A C 1
ATOM 684 O O . GLU A 1 90 ? -14.035 -0.347 23.826 1.00 76.88 90 GLU A O 1
ATOM 689 N N . ILE A 1 91 ? -14.227 -0.264 21.597 1.00 75.12 91 ILE A N 1
ATOM 690 C CA . ILE A 1 91 ? -15.700 -0.155 21.616 1.00 75.12 91 ILE A CA 1
ATOM 691 C C . ILE A 1 91 ? -16.331 -1.379 22.299 1.00 75.12 91 ILE A C 1
ATOM 693 O O . ILE A 1 91 ? -17.264 -1.233 23.095 1.00 75.12 91 ILE A O 1
ATOM 697 N N . MET A 1 92 ? -15.804 -2.581 22.042 1.00 74.50 92 MET A N 1
ATOM 698 C CA . MET A 1 92 ? -16.268 -3.807 22.701 1.00 74.50 92 MET A CA 1
ATOM 699 C C . MET A 1 92 ? -16.013 -3.781 24.217 1.00 74.50 92 MET A C 1
ATOM 701 O O . MET A 1 92 ? -16.869 -4.222 24.978 1.00 74.50 92 MET A O 1
ATOM 705 N N . ARG A 1 93 ? -14.882 -3.220 24.672 1.00 75.00 93 ARG A N 1
ATOM 706 C CA . ARG A 1 93 ? -14.567 -3.061 26.107 1.00 75.00 93 ARG A CA 1
ATOM 707 C C . ARG A 1 93 ? -15.400 -1.986 26.803 1.00 75.00 93 ARG A C 1
ATOM 709 O O . ARG A 1 93 ? -15.605 -2.091 28.004 1.00 75.00 93 ARG A O 1
ATOM 716 N N . MET A 1 94 ? -15.871 -0.970 26.082 1.00 71.75 94 MET A N 1
ATOM 717 C CA . MET A 1 94 ? -16.781 0.043 26.633 1.00 71.75 94 MET A CA 1
ATOM 718 C C . MET A 1 94 ? -18.230 -0.448 26.777 1.00 71.75 94 MET A C 1
ATOM 720 O O . MET A 1 94 ? -19.010 0.194 27.475 1.00 71.75 94 MET A O 1
ATOM 724 N N . SER A 1 95 ? -18.606 -1.519 26.070 1.00 56.16 95 SER A N 1
ATOM 725 C CA . SER A 1 95 ? -19.996 -1.991 25.963 1.00 56.16 95 SER A CA 1
ATOM 726 C C . SER A 1 95 ? -20.342 -3.148 26.915 1.00 56.16 95 SE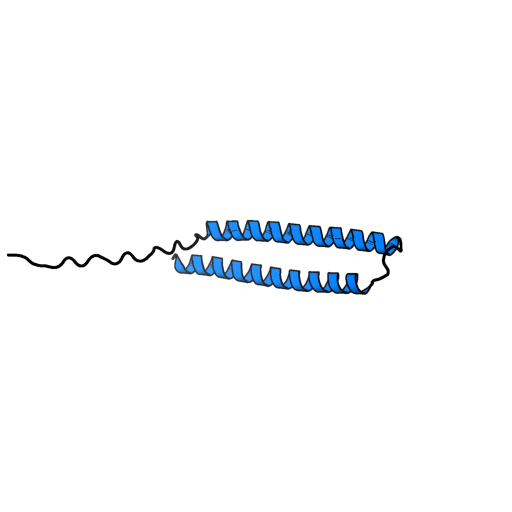R A C 1
ATOM 728 O O . SER A 1 95 ? -21.476 -3.625 26.878 1.00 56.16 95 SER A O 1
ATOM 730 N N . ILE A 1 96 ? -19.384 -3.607 27.732 1.00 55.12 96 ILE A N 1
ATOM 731 C CA . ILE A 1 96 ? -19.552 -4.647 28.767 1.00 55.12 96 ILE A CA 1
ATOM 732 C C . ILE A 1 96 ? -19.628 -4.054 30.171 1.00 55.12 96 ILE A C 1
ATOM 734 O O . ILE A 1 96 ? -18.996 -3.000 30.405 1.00 55.12 96 ILE A O 1
#

Radius of gyration: 25.32 Å; chains: 1; bounding box: 64×34×71 Å